Protein AF-A0A9R0PJV1-F1 (afdb_monomer_lite)

Radius of gyration: 26.23 Å; chains: 1; bounding box: 46×69×63 Å

Structure (mmCIF, N/CA/C/O backbone):
data_AF-A0A9R0PJV1-F1
#
_entry.id   AF-A0A9R0PJV1-F1
#
loop_
_atom_site.group_PDB
_atom_site.id
_atom_site.type_symbol
_atom_site.label_atom_id
_atom_site.label_alt_id
_atom_site.label_comp_id
_atom_site.label_asym_id
_atom_site.label_entity_id
_atom_site.label_seq_id
_atom_site.pdbx_PDB_ins_code
_atom_site.Cartn_x
_atom_site.Cartn_y
_atom_site.Cartn_z
_atom_site.occupancy
_atom_site.B_iso_or_equiv
_atom_site.auth_seq_id
_atom_site.auth_comp_id
_atom_site.auth_asym_id
_atom_site.auth_atom_id
_atom_site.pdbx_PDB_model_num
ATOM 1 N N . MET A 1 1 ? 23.229 6.492 -11.516 1.00 52.56 1 MET A N 1
ATOM 2 C CA . MET A 1 1 ? 23.068 6.303 -10.054 1.00 52.56 1 MET A CA 1
ATOM 3 C C . MET A 1 1 ? 21.675 6.693 -9.561 1.00 52.56 1 MET A C 1
ATOM 5 O O . MET A 1 1 ? 21.053 5.857 -8.929 1.00 52.56 1 MET A O 1
ATOM 9 N N . ALA A 1 2 ? 21.145 7.887 -9.870 1.00 54.19 2 ALA A N 1
ATOM 10 C CA . ALA A 1 2 ? 19.813 8.313 -9.404 1.00 54.19 2 ALA A CA 1
ATOM 11 C C . ALA A 1 2 ? 18.648 7.409 -9.871 1.00 54.19 2 ALA A C 1
ATOM 13 O O . ALA A 1 2 ? 17.784 7.079 -9.066 1.00 54.19 2 ALA A O 1
ATOM 14 N N . GLU A 1 3 ? 18.650 6.947 -11.127 1.00 56.72 3 GLU A N 1
ATOM 15 C CA . GLU A 1 3 ? 17.600 6.045 -11.641 1.00 56.72 3 GLU A CA 1
ATOM 16 C C . GLU A 1 3 ? 17.545 4.709 -10.886 1.00 56.72 3 GLU A C 1
ATOM 18 O O . GLU A 1 3 ? 16.471 4.256 -10.505 1.00 56.72 3 GLU A O 1
ATOM 23 N N . LEU A 1 4 ? 18.715 4.135 -10.595 1.00 59.62 4 LEU A N 1
ATOM 24 C CA . LEU A 1 4 ? 18.867 2.858 -9.893 1.00 59.62 4 LEU A CA 1
ATOM 25 C C . LEU A 1 4 ? 18.432 2.968 -8.418 1.00 59.62 4 LEU A C 1
ATOM 27 O O . LEU A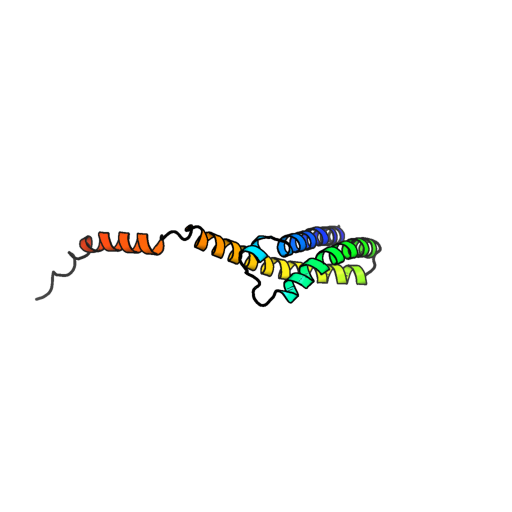 1 4 ? 17.812 2.061 -7.870 1.00 59.62 4 LEU A O 1
ATOM 31 N N . VAL A 1 5 ? 18.687 4.122 -7.789 1.00 58.25 5 VAL A N 1
ATOM 32 C CA . VAL A 1 5 ? 18.224 4.431 -6.425 1.00 58.25 5 VAL A CA 1
ATOM 33 C C . VAL A 1 5 ? 16.700 4.578 -6.370 1.00 58.25 5 VAL A C 1
ATOM 35 O O . VAL A 1 5 ? 16.075 4.128 -5.413 1.00 58.25 5 VAL A O 1
ATOM 38 N N . VAL A 1 6 ? 16.081 5.175 -7.395 1.00 60.38 6 VAL A N 1
ATOM 39 C CA . VAL A 1 6 ? 14.621 5.336 -7.443 1.00 60.38 6 VAL A CA 1
ATOM 40 C C . VAL A 1 6 ? 13.913 3.996 -7.635 1.00 60.38 6 VAL A C 1
ATOM 42 O O . VAL A 1 6 ? 12.901 3.776 -6.973 1.00 60.38 6 VAL A O 1
ATOM 45 N N . THR A 1 7 ? 14.437 3.095 -8.472 1.00 65.38 7 THR A N 1
ATOM 46 C CA . THR A 1 7 ? 13.842 1.763 -8.665 1.00 65.38 7 THR A CA 1
ATOM 47 C C . THR A 1 7 ? 13.884 0.928 -7.386 1.00 65.38 7 THR A C 1
ATOM 49 O O . THR A 1 7 ? 12.870 0.346 -7.015 1.00 65.38 7 THR A O 1
ATOM 52 N N . MET A 1 8 ? 14.988 0.974 -6.629 1.00 70.50 8 MET A N 1
ATOM 53 C CA . MET A 1 8 ? 15.136 0.213 -5.376 1.00 70.50 8 MET A CA 1
ATOM 54 C C . MET A 1 8 ? 14.147 0.614 -4.265 1.00 70.50 8 MET A C 1
ATOM 56 O O . MET A 1 8 ? 13.915 -0.167 -3.344 1.00 70.50 8 MET A O 1
ATOM 60 N N . ALA A 1 9 ? 13.556 1.812 -4.321 1.00 81.75 9 ALA A N 1
ATOM 61 C CA . ALA A 1 9 ? 12.611 2.285 -3.306 1.00 81.75 9 ALA A CA 1
ATOM 62 C C . ALA A 1 9 ? 11.162 1.811 -3.538 1.00 81.75 9 ALA A C 1
ATOM 64 O O . ALA A 1 9 ? 10.338 1.889 -2.625 1.00 81.75 9 ALA A O 1
ATOM 65 N N . ILE A 1 10 ? 10.838 1.301 -4.731 1.00 91.50 10 ILE A N 1
ATOM 66 C CA . ILE A 1 10 ? 9.457 0.976 -5.120 1.00 91.50 10 ILE A CA 1
ATOM 67 C C . ILE A 1 10 ? 8.993 -0.312 -4.444 1.00 91.50 10 ILE A C 1
ATOM 69 O O . ILE A 1 10 ? 7.914 -0.348 -3.850 1.00 91.50 10 ILE A O 1
ATOM 73 N N . ARG A 1 11 ? 9.815 -1.365 -4.475 1.00 93.19 11 ARG A N 1
ATOM 74 C CA . ARG A 1 11 ? 9.474 -2.646 -3.848 1.00 93.19 11 ARG A CA 1
ATOM 75 C C . ARG A 1 11 ? 9.223 -2.522 -2.334 1.00 93.19 11 ARG A C 1
ATOM 77 O O . ARG A 1 11 ? 8.182 -3.014 -1.892 1.00 93.19 11 ARG A O 1
ATOM 84 N N . PRO A 1 12 ? 10.076 -1.849 -1.529 1.00 94.06 12 PRO A N 1
ATOM 85 C CA . PRO A 1 12 ? 9.784 -1.599 -0.115 1.00 94.06 12 PRO A CA 1
ATOM 86 C C . PRO A 1 12 ? 8.495 -0.801 0.111 1.00 94.06 12 PRO A C 1
ATOM 88 O O . PRO A 1 12 ? 7.726 -1.130 1.013 1.00 94.06 12 PRO A O 1
ATOM 91 N N . LEU A 1 13 ? 8.224 0.211 -0.722 1.00 94.75 13 LEU A N 1
ATOM 92 C CA . LEU A 1 13 ? 7.010 1.025 -0.622 1.00 94.75 13 LEU A CA 1
ATOM 93 C C . LEU A 1 13 ? 5.747 0.178 -0.842 1.00 94.75 13 LEU A C 1
ATOM 95 O O . LEU A 1 13 ? 4.821 0.215 -0.032 1.00 94.75 13 LEU A O 1
ATOM 99 N N . VAL A 1 14 ? 5.722 -0.655 -1.884 1.00 96.12 14 VAL A N 1
ATOM 100 C CA . VAL A 1 14 ? 4.583 -1.549 -2.151 1.00 96.12 14 VAL A CA 1
ATOM 101 C C . VAL A 1 14 ? 4.465 -2.653 -1.092 1.00 96.12 14 VAL A C 1
ATOM 103 O O . VAL A 1 14 ? 3.353 -3.049 -0.736 1.00 96.12 14 VAL A O 1
ATOM 106 N N . ALA A 1 15 ? 5.582 -3.119 -0.524 1.00 96.62 15 ALA A N 1
ATOM 107 C CA . ALA A 1 15 ? 5.563 -4.076 0.583 1.00 96.62 15 ALA A CA 1
ATOM 108 C C . ALA A 1 15 ? 4.903 -3.472 1.828 1.00 96.62 15 ALA A C 1
ATOM 110 O O . ALA A 1 15 ? 4.035 -4.102 2.431 1.00 96.62 15 ALA A O 1
ATOM 111 N N . MET A 1 16 ? 5.221 -2.216 2.145 1.00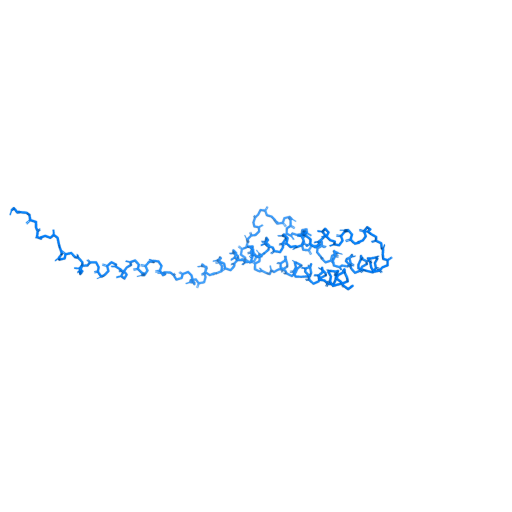 96.19 16 MET A N 1
ATOM 112 C CA . MET A 1 16 ? 4.556 -1.480 3.217 1.00 96.19 16 MET A CA 1
ATOM 113 C C . MET A 1 16 ? 3.046 -1.338 2.966 1.00 96.19 16 MET A C 1
ATOM 115 O O . MET A 1 16 ? 2.259 -1.514 3.895 1.00 96.19 16 MET A O 1
ATOM 119 N N . LEU A 1 17 ? 2.613 -1.080 1.725 1.00 96.69 17 LEU A N 1
ATOM 120 C CA . LEU A 1 17 ? 1.183 -1.037 1.386 1.00 96.69 17 LEU A CA 1
ATOM 121 C C . LEU A 1 17 ? 0.492 -2.385 1.586 1.00 96.69 17 LEU A C 1
ATOM 123 O O . LEU A 1 17 ? -0.620 -2.423 2.105 1.00 96.69 17 LEU A O 1
ATOM 127 N N . ARG A 1 18 ? 1.135 -3.496 1.204 1.00 97.12 18 ARG A N 1
ATOM 128 C CA . ARG A 1 18 ? 0.616 -4.850 1.462 1.00 97.12 18 ARG A CA 1
ATOM 129 C C . ARG A 1 18 ? 0.388 -5.065 2.956 1.00 97.12 18 ARG A C 1
ATOM 131 O O . ARG A 1 18 ? -0.657 -5.595 3.340 1.00 97.12 18 ARG A O 1
ATOM 138 N N . ASP A 1 19 ? 1.346 -4.653 3.777 1.00 96.75 19 ASP A N 1
ATOM 139 C CA . ASP A 1 19 ? 1.290 -4.838 5.225 1.00 96.75 19 ASP A CA 1
ATOM 140 C C . ASP A 1 19 ? 0.210 -3.941 5.849 1.00 96.75 19 ASP A C 1
ATOM 142 O O . ASP A 1 19 ? -0.589 -4.413 6.656 1.00 96.75 19 ASP A O 1
ATOM 146 N N . LYS A 1 20 ? 0.090 -2.686 5.394 1.00 95.62 20 LYS A N 1
ATOM 147 C CA . LYS A 1 20 ? -0.996 -1.768 5.776 1.00 95.62 20 LYS A CA 1
ATOM 148 C C . LYS A 1 20 ? -2.370 -2.306 5.379 1.00 95.62 20 LYS A C 1
ATOM 150 O O . LYS A 1 20 ? -3.254 -2.380 6.226 1.00 95.62 20 LYS A O 1
ATOM 155 N N . ALA A 1 21 ? -2.536 -2.760 4.138 1.00 95.12 21 ALA A N 1
ATOM 156 C CA . ALA A 1 21 ? -3.771 -3.376 3.653 1.00 95.12 21 ALA A CA 1
ATOM 157 C C . ALA A 1 21 ? -4.125 -4.659 4.417 1.00 95.12 21 ALA A C 1
ATOM 159 O O . ALA A 1 21 ? -5.299 -4.999 4.549 1.00 95.12 21 ALA A O 1
ATOM 160 N N . SER A 1 22 ? -3.124 -5.372 4.933 1.00 95.38 22 SER A N 1
ATOM 161 C CA . SER A 1 22 ? -3.304 -6.593 5.723 1.00 95.38 22 SER A CA 1
ATOM 162 C C . SER A 1 22 ? -3.372 -6.343 7.229 1.00 95.38 22 SER A C 1
ATOM 164 O O . SER A 1 22 ? -3.498 -7.298 7.993 1.00 95.38 22 SER A O 1
ATOM 166 N N . SER A 1 23 ? -3.308 -5.081 7.660 1.00 94.81 23 SER A N 1
ATOM 167 C CA . SER A 1 23 ? -3.333 -4.711 9.069 1.00 94.81 23 SER A CA 1
ATOM 168 C C . SER A 1 23 ? -4.640 -5.142 9.723 1.00 94.81 23 SER A C 1
ATOM 170 O O . SER A 1 23 ? -5.729 -4.790 9.263 1.00 94.81 23 SER A O 1
ATOM 172 N N . TYR A 1 24 ? -4.522 -5.849 10.847 1.00 92.25 24 TYR A N 1
ATOM 173 C CA . TYR A 1 24 ? -5.673 -6.294 11.630 1.00 92.25 24 TYR A CA 1
ATOM 174 C C . TYR A 1 24 ? -6.519 -5.118 12.144 1.00 92.25 24 TYR A C 1
ATOM 176 O O . TYR A 1 24 ? -7.719 -5.277 12.349 1.00 92.25 24 TYR A O 1
ATOM 184 N N . LEU A 1 25 ? -5.918 -3.931 12.323 1.00 91.62 25 LEU A N 1
ATOM 185 C CA . LEU A 1 25 ? -6.612 -2.730 12.795 1.00 91.62 25 LEU A CA 1
ATOM 186 C C . LEU A 1 25 ? -7.737 -2.308 11.847 1.00 91.62 25 LEU A C 1
ATOM 188 O O . LEU A 1 25 ? -8.760 -1.800 12.306 1.00 91.62 25 LEU A O 1
ATOM 192 N N . LEU A 1 26 ? -7.559 -2.537 10.540 1.00 92.31 26 LEU A N 1
ATOM 193 C CA . LEU A 1 26 ? -8.566 -2.187 9.542 1.00 92.31 26 LEU A CA 1
ATOM 194 C C . LEU A 1 26 ? -9.846 -3.003 9.742 1.00 92.31 26 LEU A C 1
ATOM 196 O O . LEU A 1 26 ? -10.944 -2.446 9.746 1.00 92.31 26 LEU A O 1
ATOM 200 N N . ASP A 1 27 ? -9.668 -4.307 9.964 1.00 91.88 27 ASP A N 1
ATOM 201 C CA . ASP A 1 27 ? -10.744 -5.271 10.183 1.00 91.88 27 ASP A CA 1
ATOM 202 C C . ASP A 1 27 ? -11.372 -5.080 11.581 1.00 91.88 27 ASP A C 1
ATOM 204 O O . ASP A 1 27 ? -12.590 -4.985 11.716 1.00 91.88 27 ASP A O 1
ATOM 208 N N . GLN A 1 28 ? -10.549 -4.949 12.628 1.00 92.50 28 GLN A N 1
ATOM 209 C CA . GLN A 1 28 ? -10.998 -4.839 14.023 1.00 92.50 28 GLN A CA 1
ATOM 210 C C . GLN A 1 28 ? -11.867 -3.605 14.288 1.00 92.50 28 GLN A C 1
ATOM 212 O O . GLN A 1 28 ? -12.808 -3.673 15.082 1.00 92.50 28 GLN A O 1
ATOM 217 N N . TYR A 1 29 ? -11.541 -2.472 13.663 1.00 92.00 29 TYR A N 1
ATOM 218 C CA . TYR A 1 29 ? -12.250 -1.210 13.876 1.00 92.00 29 TYR A CA 1
ATOM 219 C C . TYR A 1 29 ? -13.194 -0.841 12.734 1.00 92.00 29 TYR A C 1
ATOM 221 O O . TYR A 1 29 ? -13.762 0.251 12.773 1.00 92.00 29 TYR A O 1
ATOM 229 N N . ASN A 1 30 ? -13.381 -1.733 11.754 1.00 92.69 30 ASN A N 1
ATOM 230 C CA . ASN A 1 30 ? -14.271 -1.560 10.605 1.00 92.69 30 ASN A CA 1
ATOM 231 C C . ASN A 1 30 ? -14.113 -0.189 9.916 1.00 92.69 30 ASN A C 1
ATOM 233 O O . ASN A 1 30 ? -15.086 0.518 9.654 1.00 92.69 30 ASN A O 1
ATOM 237 N N . VAL A 1 31 ? -12.872 0.264 9.708 1.00 94.25 31 VAL A N 1
ATOM 238 C CA . VAL A 1 31 ? -12.605 1.600 9.125 1.00 94.25 31 VAL A CA 1
ATOM 239 C C . VAL A 1 31 ? -12.816 1.645 7.614 1.00 94.25 31 VAL A C 1
ATOM 241 O O . VAL A 1 31 ? -12.918 2.727 7.051 1.00 94.25 31 VAL A O 1
ATOM 244 N N . MET A 1 32 ? -12.912 0.478 6.975 1.00 93.50 32 MET A N 1
ATOM 245 C CA . MET A 1 32 ? -13.183 0.321 5.544 1.00 93.50 32 MET A CA 1
ATOM 246 C C . MET A 1 32 ? -14.631 -0.114 5.261 1.00 93.50 32 MET A C 1
ATOM 248 O O . MET A 1 32 ? -14.887 -0.776 4.255 1.00 93.50 32 MET A O 1
ATOM 252 N N . GLU A 1 33 ? -15.571 0.229 6.146 1.00 92.88 33 GLU A N 1
ATOM 253 C CA . GLU A 1 33 ? -17.001 -0.021 5.936 1.00 92.88 33 GLU A CA 1
ATOM 254 C C . GLU A 1 33 ? -17.471 0.588 4.602 1.00 92.88 33 GLU A C 1
ATOM 256 O O . GLU A 1 33 ? -17.196 1.752 4.304 1.00 92.88 33 GLU A O 1
ATOM 261 N N . GLY A 1 34 ? -18.139 -0.214 3.770 1.00 94.12 34 GLY A N 1
ATOM 262 C CA . GLY A 1 34 ? -18.542 0.164 2.411 1.00 94.12 34 GLY A CA 1
ATOM 263 C C . GLY A 1 34 ? -17.435 0.044 1.351 1.00 94.12 34 GLY A C 1
ATOM 264 O O . GLY A 1 34 ? -17.669 0.346 0.177 1.00 94.12 34 GLY A O 1
ATOM 265 N N . MET A 1 35 ? -16.233 -0.405 1.729 1.00 95.44 35 MET A N 1
ATOM 266 C CA . MET A 1 35 ? -15.086 -0.630 0.836 1.00 95.44 35 MET A CA 1
ATOM 267 C C . MET A 1 35 ? -14.527 -2.063 0.912 1.00 95.44 35 MET A C 1
ATOM 269 O O . MET A 1 35 ? -13.387 -2.328 0.519 1.00 95.44 35 MET A O 1
ATOM 273 N N . GLU A 1 36 ? -15.312 -3.029 1.384 1.00 93.31 36 GLU A N 1
ATOM 274 C CA . GLU A 1 36 ? -14.873 -4.403 1.664 1.00 93.31 36 GLU A CA 1
ATOM 275 C C . GLU A 1 36 ? -14.414 -5.131 0.394 1.00 93.31 36 GLU A C 1
ATOM 277 O O . GLU A 1 36 ? -13.483 -5.946 0.408 1.00 93.31 36 GLU A O 1
ATOM 282 N N . LYS A 1 37 ? -15.060 -4.836 -0.742 1.00 95.25 37 LYS A N 1
ATOM 283 C CA . LYS A 1 37 ? -14.669 -5.386 -2.045 1.00 95.25 37 LYS A CA 1
ATOM 284 C C . LYS A 1 37 ? -13.284 -4.877 -2.444 1.00 95.25 37 LYS A C 1
ATOM 286 O O . LYS A 1 37 ? -12.440 -5.679 -2.844 1.00 95.25 37 LYS A O 1
ATOM 291 N N . GLN A 1 38 ? -13.047 -3.573 -2.317 1.00 94.25 38 GLN A N 1
ATOM 292 C CA . GLN A 1 38 ? -11.773 -2.926 -2.623 1.00 94.25 38 GLN A CA 1
ATOM 293 C C . GLN A 1 38 ? -10.672 -3.460 -1.706 1.00 94.25 38 GLN A C 1
ATOM 295 O O . GLN A 1 38 ? -9.622 -3.877 -2.193 1.00 94.25 38 GLN A O 1
ATOM 300 N N . HIS A 1 39 ? -10.940 -3.557 -0.402 1.00 94.62 39 HIS A N 1
ATOM 301 C CA . HIS A 1 39 ? -10.007 -4.109 0.580 1.00 94.62 39 HIS A CA 1
ATOM 302 C C . HIS A 1 39 ? -9.583 -5.540 0.235 1.00 94.62 39 HIS A C 1
ATOM 304 O O . HIS A 1 39 ? -8.391 -5.857 0.194 1.00 94.62 39 HIS A O 1
ATOM 310 N N . ARG A 1 40 ? -10.549 -6.399 -0.116 1.00 94.81 40 ARG A N 1
ATOM 311 C CA . ARG A 1 40 ? -10.288 -7.782 -0.540 1.00 94.81 40 ARG A CA 1
ATOM 312 C C . ARG A 1 40 ? -9.473 -7.857 -1.829 1.00 94.81 40 ARG A C 1
ATOM 314 O O . ARG A 1 40 ? -8.614 -8.730 -1.956 1.00 94.81 40 ARG A O 1
ATOM 321 N N . ILE A 1 41 ? -9.746 -6.976 -2.792 1.00 95.62 41 ILE A N 1
ATOM 322 C CA . ILE A 1 41 ? -8.973 -6.896 -4.037 1.00 95.62 41 ILE A CA 1
ATOM 323 C C . ILE A 1 41 ? -7.533 -6.481 -3.727 1.00 95.62 41 ILE A C 1
ATOM 325 O O . ILE A 1 41 ? -6.612 -7.145 -4.199 1.00 95.62 41 ILE A O 1
ATOM 329 N N . LEU A 1 42 ? -7.328 -5.455 -2.898 1.00 94.12 42 LEU A N 1
ATOM 330 C CA . LEU A 1 42 ? -5.999 -4.960 -2.527 1.00 94.12 42 LEU A CA 1
ATOM 331 C C . LEU A 1 42 ? -5.173 -6.029 -1.803 1.00 94.12 42 LEU A C 1
ATOM 333 O O . LEU A 1 42 ? -4.057 -6.316 -2.239 1.00 94.12 42 LEU A O 1
ATOM 337 N N . LYS A 1 43 ? -5.746 -6.706 -0.794 1.00 94.75 43 LYS A N 1
ATOM 338 C CA . LYS A 1 43 ? -5.101 -7.835 -0.089 1.00 94.75 43 LYS A CA 1
ATOM 339 C C . LYS A 1 43 ? -4.616 -8.932 -1.050 1.00 94.75 43 LYS A C 1
ATOM 341 O O . LYS A 1 43 ? -3.574 -9.534 -0.820 1.00 94.75 43 LYS A O 1
ATOM 346 N N . ARG A 1 44 ? -5.349 -9.189 -2.142 1.00 96.25 44 ARG A N 1
ATOM 347 C CA . ARG A 1 44 ? -4.992 -10.208 -3.149 1.00 96.25 44 ARG A CA 1
ATOM 348 C C . ARG A 1 44 ? -4.010 -9.708 -4.206 1.00 96.25 44 ARG A C 1
ATOM 350 O O . ARG A 1 44 ? -3.189 -10.484 -4.680 1.00 96.25 44 ARG A O 1
ATOM 357 N N . ARG A 1 45 ? -4.113 -8.442 -4.618 1.00 95.94 45 ARG A N 1
ATOM 358 C CA . ARG A 1 45 ? -3.328 -7.881 -5.727 1.00 95.94 45 ARG A CA 1
ATOM 359 C C . ARG A 1 45 ? -1.945 -7.407 -5.296 1.00 95.94 45 ARG A C 1
ATOM 361 O O . ARG A 1 45 ? -1.007 -7.621 -6.050 1.00 95.94 45 ARG A O 1
ATOM 368 N N . LEU A 1 46 ? -1.793 -6.822 -4.107 1.00 96.31 46 LEU A N 1
ATOM 369 C CA . LEU A 1 46 ? -0.502 -6.290 -3.648 1.00 96.31 46 LEU A CA 1
ATOM 370 C C . LEU A 1 46 ? 0.622 -7.349 -3.596 1.00 96.31 46 LEU A C 1
ATOM 372 O O . LEU A 1 46 ? 1.720 -7.046 -4.060 1.00 96.31 46 LEU A O 1
ATOM 376 N N . PRO A 1 47 ? 0.386 -8.602 -3.147 1.00 95.94 47 PRO A N 1
ATOM 377 C CA . PRO A 1 47 ? 1.392 -9.663 -3.245 1.00 95.94 47 PRO A CA 1
ATOM 378 C C . PRO A 1 47 ? 1.795 -9.993 -4.688 1.00 95.94 47 PRO A C 1
ATOM 380 O O . PRO A 1 47 ? 2.970 -10.210 -4.957 1.00 95.94 47 PRO A O 1
ATOM 383 N N . ILE A 1 48 ? 0.835 -9.988 -5.619 1.00 96.38 48 ILE A N 1
ATOM 384 C CA . ILE A 1 48 ? 1.087 -10.250 -7.045 1.00 96.38 48 ILE A CA 1
ATOM 385 C C . ILE A 1 48 ? 1.922 -9.115 -7.647 1.00 96.38 48 ILE A C 1
ATOM 387 O O . ILE A 1 48 ? 2.858 -9.361 -8.399 1.00 96.38 48 ILE A O 1
ATOM 391 N N . ILE A 1 49 ? 1.613 -7.866 -7.293 1.00 94.69 49 ILE A N 1
ATOM 392 C CA . ILE A 1 49 ? 2.361 -6.699 -7.770 1.00 94.69 49 ILE A CA 1
ATOM 393 C C . ILE A 1 49 ? 3.819 -6.759 -7.291 1.00 94.69 49 ILE A C 1
ATOM 395 O O . ILE A 1 49 ? 4.710 -6.462 -8.076 1.00 94.69 49 ILE A O 1
ATOM 399 N N . LEU A 1 50 ? 4.085 -7.192 -6.053 1.00 94.69 50 LEU A N 1
ATOM 400 C CA . LEU A 1 50 ? 5.456 -7.350 -5.543 1.00 94.69 50 LEU A CA 1
ATOM 401 C C . LEU A 1 50 ? 6.309 -8.326 -6.363 1.00 94.69 50 LEU A C 1
ATOM 403 O O . LEU A 1 50 ? 7.509 -8.098 -6.521 1.00 94.69 50 LEU A O 1
ATOM 407 N N . ASP A 1 51 ? 5.700 -9.393 -6.873 1.00 93.06 51 ASP A N 1
ATOM 408 C CA . ASP A 1 51 ? 6.368 -10.349 -7.758 1.00 93.06 51 ASP A CA 1
ATOM 409 C C . ASP A 1 51 ? 6.672 -9.708 -9.124 1.00 93.06 51 ASP A C 1
ATOM 411 O O . ASP A 1 51 ? 7.810 -9.713 -9.592 1.00 93.06 51 ASP A O 1
ATOM 415 N N . VAL A 1 52 ? 5.687 -9.011 -9.703 1.00 94.38 52 VAL A N 1
ATOM 416 C CA . VAL A 1 52 ? 5.838 -8.291 -10.981 1.00 94.38 52 VAL A CA 1
ATOM 417 C C . VAL A 1 52 ? 6.903 -7.189 -10.912 1.00 94.38 52 VAL A C 1
ATOM 419 O O . VAL A 1 52 ? 7.633 -7.003 -11.885 1.00 94.38 52 VAL A O 1
ATOM 422 N N . ILE A 1 53 ? 7.034 -6.484 -9.780 1.00 93.88 53 ILE A N 1
ATOM 423 C CA . ILE A 1 53 ? 8.068 -5.450 -9.592 1.00 93.88 53 ILE A CA 1
ATOM 424 C C . ILE A 1 53 ? 9.467 -6.032 -9.774 1.00 93.88 53 ILE A C 1
ATOM 426 O O . ILE A 1 53 ? 10.291 -5.385 -10.407 1.00 93.88 53 ILE A O 1
ATOM 430 N N . THR A 1 54 ? 9.722 -7.249 -9.288 1.00 90.19 54 THR A N 1
ATOM 431 C CA . THR A 1 54 ? 11.056 -7.866 -9.384 1.00 90.19 54 THR A CA 1
ATOM 432 C C . THR A 1 54 ? 11.452 -8.034 -10.856 1.00 90.19 54 THR A C 1
ATOM 434 O O . THR A 1 54 ? 12.517 -7.589 -11.277 1.00 90.19 54 THR A O 1
ATOM 437 N N . ASN A 1 55 ? 10.531 -8.545 -11.678 1.00 91.38 55 ASN A N 1
ATOM 438 C CA . ASN A 1 55 ? 10.738 -8.670 -13.123 1.00 91.38 55 ASN A CA 1
ATOM 439 C C . ASN A 1 55 ? 10.863 -7.301 -13.816 1.00 91.38 55 ASN A C 1
ATOM 441 O O . ASN A 1 55 ? 11.622 -7.144 -14.774 1.00 91.38 55 ASN A O 1
ATOM 445 N N . ALA A 1 56 ? 10.099 -6.301 -13.368 1.00 91.44 56 ALA A N 1
ATOM 446 C CA . ALA A 1 56 ? 10.147 -4.957 -13.934 1.00 91.44 56 ALA A CA 1
ATOM 447 C C . ALA A 1 56 ? 11.463 -4.230 -13.605 1.00 91.44 56 ALA A C 1
ATOM 449 O O . ALA A 1 56 ? 11.986 -3.521 -14.462 1.00 91.44 56 ALA A O 1
ATOM 450 N N . GLU A 1 57 ? 12.020 -4.422 -12.407 1.00 90.12 57 GLU A N 1
ATOM 451 C CA . GLU A 1 57 ? 13.316 -3.872 -11.990 1.00 90.12 57 GLU A CA 1
ATOM 452 C C . GLU A 1 57 ? 14.457 -4.413 -12.869 1.00 90.12 57 GLU A C 1
ATOM 454 O O . GLU A 1 57 ? 15.269 -3.632 -13.369 1.00 90.12 57 GLU A O 1
ATOM 459 N N . GLU A 1 58 ? 14.475 -5.720 -13.155 1.00 89.62 58 GLU A N 1
ATOM 460 C CA . GLU A 1 58 ? 15.451 -6.341 -14.068 1.00 89.62 58 GLU A CA 1
ATOM 461 C C . GLU A 1 58 ? 15.336 -5.798 -15.505 1.00 89.62 58 GLU A C 1
ATOM 463 O O . GLU A 1 58 ? 16.332 -5.503 -16.177 1.00 89.62 58 GLU A O 1
ATOM 468 N N . GLN A 1 59 ? 14.107 -5.607 -15.986 1.00 89.81 59 GLN A N 1
ATOM 469 C CA . GLN A 1 59 ? 13.851 -5.033 -17.308 1.00 89.81 59 GLN A CA 1
ATOM 470 C C . GLN A 1 59 ? 14.238 -3.550 -17.385 1.00 89.81 59 GLN A C 1
ATOM 472 O O . GLN A 1 59 ? 14.765 -3.089 -18.397 1.00 89.81 59 GLN A O 1
ATOM 477 N N . ALA A 1 60 ? 14.015 -2.790 -16.314 1.00 87.56 60 ALA A N 1
ATOM 478 C CA . ALA A 1 60 ? 14.450 -1.402 -16.227 1.00 87.56 60 ALA A CA 1
ATOM 479 C C . ALA A 1 60 ? 15.985 -1.293 -16.222 1.00 87.56 60 ALA A C 1
ATOM 481 O O . ALA A 1 60 ? 16.533 -0.436 -16.919 1.00 87.56 60 ALA A O 1
ATOM 482 N N . ALA A 1 61 ? 16.681 -2.193 -15.515 1.00 86.75 61 ALA A N 1
ATOM 483 C CA . ALA A 1 61 ? 18.145 -2.270 -15.503 1.00 86.75 61 ALA A CA 1
ATOM 484 C C . ALA A 1 61 ? 18.740 -2.619 -16.882 1.00 86.75 61 ALA A C 1
ATOM 486 O O . ALA A 1 61 ? 19.824 -2.154 -17.232 1.00 86.75 61 ALA A O 1
ATOM 487 N N . SER A 1 62 ? 18.004 -3.368 -17.709 1.00 88.56 62 SER A N 1
ATOM 488 C CA . SER A 1 62 ? 18.344 -3.641 -19.115 1.00 88.56 62 SER A CA 1
ATOM 489 C C . SER A 1 62 ? 17.863 -2.556 -20.095 1.00 88.56 62 SER A C 1
ATOM 491 O O . SER A 1 62 ? 17.833 -2.781 -21.301 1.00 88.56 62 SER A O 1
ATOM 493 N N . HIS A 1 63 ? 17.557 -1.351 -19.596 1.00 85.06 63 HIS A N 1
ATOM 494 C CA . HIS A 1 63 ? 17.187 -0.163 -20.380 1.00 85.06 63 HIS A CA 1
ATOM 495 C C . HIS A 1 63 ? 15.878 -0.305 -21.177 1.00 85.06 63 HIS A C 1
ATOM 497 O O . HIS A 1 63 ? 15.672 0.367 -22.188 1.00 85.06 63 HIS A O 1
ATOM 503 N N . ARG A 1 64 ? 14.940 -1.141 -20.708 1.00 89.50 64 ARG A N 1
ATOM 504 C CA . ARG A 1 64 ? 13.581 -1.178 -21.260 1.00 89.50 64 ARG A CA 1
ATOM 505 C C . ARG A 1 64 ? 12.779 0.020 -20.750 1.00 89.50 64 ARG A C 1
ATOM 507 O O . ARG A 1 64 ? 12.234 -0.010 -19.647 1.00 89.50 64 ARG A O 1
ATOM 514 N N . GLU A 1 65 ? 12.635 1.044 -21.584 1.00 88.81 65 GLU A N 1
ATOM 515 C CA . GLU A 1 65 ? 11.950 2.296 -21.216 1.00 88.81 65 GLU A CA 1
ATOM 516 C C . GLU A 1 65 ? 10.500 2.094 -20.738 1.00 88.81 65 GLU A C 1
ATOM 518 O O . GLU A 1 65 ? 10.068 2.730 -19.781 1.00 88.81 65 GLU A O 1
ATOM 523 N N . GLY A 1 66 ? 9.767 1.127 -21.302 1.00 91.38 66 GLY A N 1
ATOM 524 C CA . GLY A 1 66 ? 8.418 0.795 -20.823 1.00 91.38 66 GLY A CA 1
ATOM 525 C C . GLY A 1 66 ? 8.380 0.275 -19.378 1.00 91.38 66 GLY A C 1
ATOM 526 O O . GLY A 1 66 ? 7.452 0.592 -18.638 1.00 91.38 66 GLY A O 1
ATOM 527 N N . ALA A 1 67 ? 9.396 -0.483 -18.948 1.00 91.19 67 ALA A N 1
ATOM 528 C CA . ALA A 1 67 ? 9.487 -0.965 -17.569 1.00 91.19 67 ALA A CA 1
ATOM 529 C C . ALA A 1 67 ? 9.830 0.178 -16.603 1.00 91.19 67 ALA A C 1
ATOM 531 O O . ALA A 1 67 ? 9.249 0.263 -15.523 1.00 91.19 67 ALA A O 1
ATOM 532 N N . LYS A 1 68 ? 10.710 1.099 -17.022 1.00 89.19 68 LYS A N 1
ATOM 533 C CA . LYS A 1 68 ? 11.009 2.318 -16.259 1.00 89.19 68 LYS A CA 1
ATOM 534 C C . LYS A 1 68 ? 9.759 3.176 -16.067 1.00 89.19 68 LYS A C 1
ATOM 536 O O . LYS A 1 68 ? 9.470 3.563 -14.939 1.00 89.19 68 LYS A O 1
ATOM 541 N N . ALA A 1 69 ? 9.006 3.432 -17.139 1.00 91.38 69 ALA A N 1
ATOM 542 C CA . ALA A 1 69 ? 7.778 4.224 -17.082 1.00 91.38 69 ALA A CA 1
ATOM 543 C C . ALA A 1 69 ? 6.740 3.599 -16.135 1.00 91.38 69 ALA A C 1
ATOM 545 O O . ALA A 1 69 ? 6.242 4.276 -15.238 1.00 91.38 69 ALA A O 1
ATOM 546 N N . TRP A 1 70 ? 6.496 2.290 -16.260 1.00 94.31 70 TRP A N 1
ATOM 547 C CA . TRP A 1 70 ? 5.570 1.572 -15.380 1.00 94.31 70 TRP A CA 1
ATOM 548 C C . TRP A 1 70 ? 5.982 1.639 -13.901 1.00 94.31 70 TRP A C 1
ATOM 550 O O . TRP A 1 70 ? 5.142 1.874 -13.034 1.00 94.31 70 TRP A O 1
ATOM 560 N N . LEU A 1 71 ? 7.277 1.487 -13.600 1.00 92.94 71 LEU A N 1
ATOM 561 C CA . LEU A 1 71 ? 7.803 1.616 -12.239 1.00 92.94 71 LEU A CA 1
ATOM 562 C C . LEU A 1 71 ? 7.615 3.036 -11.676 1.00 92.94 71 LEU A C 1
ATOM 564 O O . LEU A 1 71 ? 7.253 3.183 -10.508 1.00 92.94 71 LEU A O 1
ATOM 568 N N . GLN A 1 72 ? 7.814 4.084 -12.482 1.00 91.50 72 GLN A N 1
ATOM 569 C CA . GLN A 1 72 ? 7.570 5.462 -12.033 1.00 91.50 72 GLN A CA 1
ATOM 570 C C . GLN A 1 72 ? 6.088 5.727 -11.750 1.00 91.50 72 GLN A C 1
ATOM 572 O O . GLN A 1 72 ? 5.769 6.324 -10.724 1.00 91.50 72 GLN A O 1
ATOM 577 N N . GLU A 1 73 ? 5.176 5.251 -12.599 1.00 94.12 73 GLU A N 1
ATOM 578 C CA . GLU A 1 73 ? 3.736 5.378 -12.335 1.00 94.12 73 GLU A CA 1
ATOM 579 C C . GLU A 1 73 ? 3.326 4.619 -11.071 1.00 94.12 73 GLU A C 1
ATOM 581 O O . GLU A 1 73 ? 2.617 5.159 -10.218 1.00 94.12 73 GLU A O 1
ATOM 586 N N . LEU A 1 74 ? 3.830 3.393 -10.903 1.00 94.62 74 LEU A N 1
ATOM 587 C CA . LEU A 1 74 ? 3.571 2.597 -9.710 1.00 94.62 74 LEU A CA 1
ATOM 588 C C . LEU A 1 74 ? 4.061 3.301 -8.443 1.00 94.62 74 LEU A C 1
ATOM 590 O O . LEU A 1 74 ? 3.367 3.276 -7.431 1.00 94.62 74 LEU A O 1
ATOM 594 N N . LYS A 1 75 ? 5.231 3.946 -8.494 1.00 93.25 75 LYS A N 1
ATOM 595 C CA . LYS A 1 75 ? 5.758 4.746 -7.386 1.00 93.25 75 LYS A CA 1
ATOM 596 C C . LYS A 1 75 ? 4.786 5.862 -6.997 1.00 93.25 75 LYS A C 1
ATOM 598 O O . LYS A 1 75 ? 4.486 5.999 -5.815 1.00 93.25 75 LYS A O 1
ATOM 603 N N . THR A 1 76 ? 4.288 6.626 -7.968 1.00 94.12 76 THR A N 1
ATOM 604 C CA . THR A 1 76 ? 3.339 7.726 -7.729 1.00 94.12 76 THR A CA 1
ATOM 605 C C . THR A 1 76 ? 2.059 7.221 -7.067 1.00 94.12 76 THR A C 1
ATOM 607 O O . THR A 1 76 ? 1.716 7.671 -5.976 1.00 94.12 76 THR A O 1
ATOM 610 N N . VAL A 1 77 ? 1.418 6.205 -7.654 1.00 95.69 77 VAL A N 1
ATOM 611 C CA . VAL A 1 77 ? 0.185 5.616 -7.103 1.00 95.69 77 VAL A CA 1
ATOM 612 C C . VAL A 1 77 ? 0.425 5.009 -5.718 1.00 95.69 77 VAL A C 1
ATOM 614 O O . VAL A 1 77 ? -0.440 5.063 -4.846 1.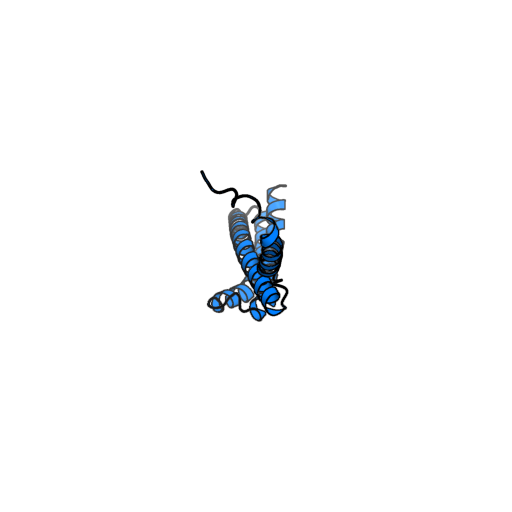00 95.69 77 VAL A O 1
ATOM 617 N N . ALA A 1 78 ? 1.607 4.436 -5.478 1.00 95.12 78 ALA A N 1
ATOM 618 C CA . ALA A 1 78 ? 1.943 3.867 -4.183 1.00 95.12 78 ALA A CA 1
ATOM 619 C C . ALA A 1 78 ? 2.112 4.934 -3.086 1.00 95.12 78 ALA A C 1
ATOM 621 O O . ALA A 1 78 ? 1.776 4.661 -1.934 1.00 95.12 78 ALA A O 1
ATOM 622 N N . TYR A 1 79 ? 2.577 6.144 -3.419 1.00 95.00 79 TYR A N 1
ATOM 623 C CA . TYR A 1 79 ? 2.588 7.259 -2.467 1.00 95.00 79 TYR A CA 1
ATOM 624 C C . TYR A 1 79 ? 1.177 7.728 -2.120 1.00 95.00 79 TYR A C 1
ATOM 626 O O . TYR A 1 79 ? 0.860 7.835 -0.939 1.00 95.00 79 TYR A O 1
ATOM 634 N N . GLU A 1 80 ? 0.315 7.917 -3.117 1.00 96.00 80 GLU A N 1
ATOM 635 C CA . GLU A 1 80 ? -1.086 8.303 -2.892 1.00 96.00 80 GLU A CA 1
ATOM 636 C C . GLU A 1 80 ? -1.819 7.258 -2.038 1.00 96.00 80 GLU A C 1
ATOM 638 O O . GLU A 1 80 ? -2.473 7.575 -1.044 1.00 96.00 80 GLU A O 1
ATOM 643 N N . ALA A 1 81 ? -1.641 5.973 -2.360 1.00 95.75 81 ALA A N 1
ATOM 644 C CA . ALA A 1 81 ? -2.203 4.886 -1.568 1.00 95.75 81 ALA A CA 1
ATOM 645 C C . ALA A 1 81 ? -1.655 4.873 -0.133 1.00 95.75 81 ALA A C 1
ATOM 647 O O . ALA A 1 81 ? -2.377 4.518 0.801 1.00 95.75 81 ALA A O 1
ATOM 648 N N . ASN A 1 82 ? -0.386 5.245 0.062 1.00 95.00 82 ASN A N 1
ATOM 649 C CA . ASN A 1 82 ? 0.227 5.278 1.382 1.00 95.00 82 ASN A CA 1
ATOM 650 C C . ASN A 1 82 ? -0.458 6.298 2.298 1.00 95.00 82 ASN A C 1
ATOM 652 O O . ASN A 1 82 ? -0.728 5.956 3.451 1.00 95.00 82 ASN A O 1
ATOM 656 N N . GLU A 1 83 ? -0.762 7.489 1.777 1.00 95.06 83 GLU A N 1
ATOM 657 C CA . GLU A 1 83 ? -1.487 8.543 2.498 1.00 95.06 83 GLU A CA 1
ATOM 658 C C . GLU A 1 83 ? -2.885 8.072 2.917 1.00 95.06 83 GLU A C 1
ATOM 660 O O . GLU A 1 83 ? -3.243 8.162 4.092 1.00 95.06 83 GLU A O 1
ATOM 665 N N . VAL A 1 84 ? -3.631 7.455 1.995 1.00 95.00 84 VAL A N 1
ATOM 666 C CA . VAL A 1 84 ? -4.967 6.901 2.277 1.00 95.00 84 VAL A CA 1
ATOM 667 C C . VAL A 1 84 ? -4.915 5.827 3.372 1.00 95.00 84 VAL A C 1
ATOM 669 O O . VAL A 1 84 ? -5.735 5.813 4.292 1.00 95.00 84 VAL A O 1
ATOM 672 N N . PHE A 1 85 ? -3.935 4.919 3.330 1.00 94.62 85 PHE A N 1
ATOM 673 C CA . PHE A 1 85 ? -3.791 3.910 4.384 1.00 94.62 85 PHE A CA 1
ATOM 674 C C . PHE A 1 85 ? -3.334 4.488 5.729 1.00 94.62 85 PHE A C 1
ATOM 676 O O . PHE A 1 85 ? -3.679 3.919 6.770 1.00 94.62 85 PHE A O 1
ATOM 683 N N . ASP A 1 86 ? -2.567 5.580 5.737 1.00 94.62 86 ASP A N 1
ATOM 684 C CA . ASP A 1 86 ? -2.225 6.285 6.975 1.00 94.62 86 ASP A CA 1
ATOM 685 C C . ASP A 1 86 ? -3.466 6.919 7.617 1.00 94.62 86 ASP A C 1
ATOM 687 O O . ASP A 1 86 ? -3.621 6.834 8.838 1.00 94.62 86 ASP A O 1
ATOM 691 N N . GLU A 1 87 ? -4.403 7.437 6.819 1.00 95.81 87 GLU A N 1
ATOM 692 C CA . GLU A 1 87 ? -5.697 7.922 7.312 1.00 95.81 87 GLU A CA 1
ATOM 693 C C . GLU A 1 87 ? -6.549 6.790 7.906 1.00 95.81 87 GLU A C 1
ATOM 695 O O . GLU A 1 87 ? -7.047 6.910 9.029 1.00 95.81 87 GLU A O 1
ATOM 700 N N . PHE A 1 88 ? -6.649 5.641 7.226 1.00 94.50 88 PHE A N 1
ATOM 701 C CA . PHE A 1 88 ? -7.359 4.484 7.783 1.00 94.50 88 PHE A CA 1
ATOM 702 C C . PHE A 1 88 ? -6.739 3.992 9.095 1.00 94.50 88 PHE A C 1
ATOM 704 O O . PHE A 1 88 ? -7.457 3.662 10.043 1.00 94.50 88 PHE A O 1
ATOM 711 N N . LYS A 1 89 ? -5.403 3.961 9.178 1.00 93.94 89 LYS A N 1
ATOM 712 C CA . LYS A 1 89 ? -4.691 3.612 10.412 1.00 93.94 89 LYS A CA 1
ATOM 713 C C . LYS A 1 89 ? -4.985 4.624 11.519 1.00 93.94 89 LYS A C 1
ATOM 715 O O . LYS A 1 89 ? -5.238 4.216 12.652 1.00 93.94 89 LYS A O 1
ATOM 720 N N . TYR A 1 90 ? -4.970 5.917 11.207 1.00 94.69 90 TYR A N 1
ATOM 721 C CA . TYR A 1 90 ? -5.307 6.967 12.161 1.00 94.69 90 TYR A CA 1
ATOM 722 C C . TYR A 1 90 ? -6.737 6.811 12.692 1.00 94.69 90 TYR A C 1
ATOM 724 O O . TYR A 1 90 ? -6.936 6.813 13.906 1.00 94.69 90 TYR A O 1
ATOM 732 N N . GLU A 1 91 ? -7.727 6.612 11.820 1.00 95.19 91 GLU A N 1
ATOM 733 C CA . GLU A 1 91 ? -9.119 6.449 12.249 1.00 95.19 91 GLU A CA 1
ATOM 734 C C . GLU A 1 91 ? -9.312 5.166 13.075 1.00 95.19 91 GLU A C 1
ATOM 736 O O . GLU A 1 91 ? -10.055 5.179 14.059 1.00 95.19 91 GLU A O 1
ATOM 741 N N . ALA A 1 92 ? -8.589 4.083 12.763 1.00 94.50 92 ALA A N 1
ATOM 742 C CA . ALA A 1 92 ? -8.616 2.862 13.569 1.00 94.50 92 ALA A CA 1
ATOM 743 C C . ALA A 1 92 ? -8.095 3.126 14.991 1.00 94.50 92 ALA A C 1
ATOM 745 O O . ALA A 1 92 ? -8.773 2.808 15.969 1.00 94.50 92 ALA A O 1
ATOM 746 N N . LEU A 1 93 ? -6.946 3.800 15.109 1.00 93.44 93 LEU A N 1
ATOM 747 C CA . LEU A 1 93 ? -6.367 4.198 16.396 1.00 93.44 93 LEU A CA 1
ATOM 748 C C . LEU A 1 93 ? -7.257 5.204 17.146 1.00 93.44 93 LEU A C 1
ATOM 750 O O . LEU A 1 93 ? -7.366 5.160 18.372 1.00 93.44 93 LEU A O 1
ATOM 754 N N . ARG A 1 94 ? -7.952 6.097 16.434 1.00 92.81 94 ARG A N 1
ATOM 755 C CA . ARG A 1 94 ? -8.918 7.031 17.026 1.00 92.81 94 ARG A CA 1
ATOM 756 C C . ARG A 1 94 ? -10.130 6.298 17.602 1.00 92.81 94 ARG A C 1
ATOM 758 O O . ARG A 1 94 ? -10.567 6.629 18.708 1.00 92.81 94 ARG A O 1
ATOM 765 N N . ARG A 1 95 ? -10.675 5.309 16.886 1.00 93.69 95 ARG A N 1
ATOM 766 C CA . ARG A 1 95 ? -11.768 4.446 17.374 1.00 93.69 95 ARG A CA 1
ATOM 767 C C . ARG A 1 95 ? -11.313 3.599 18.562 1.00 93.69 95 ARG A C 1
ATOM 769 O O . ARG A 1 95 ? -12.051 3.497 19.542 1.00 93.69 95 ARG A O 1
ATOM 776 N N . GLU A 1 96 ? -10.089 3.075 18.526 1.00 92.00 96 GLU A N 1
ATOM 777 C CA . GLU A 1 96 ? -9.457 2.382 19.651 1.00 92.00 96 GLU A CA 1
ATOM 778 C C . GLU A 1 96 ? -9.369 3.267 20.896 1.00 92.00 96 GLU A C 1
ATOM 780 O O . GLU A 1 96 ? -9.864 2.891 21.958 1.00 92.00 96 GLU A O 1
ATOM 785 N N . ALA A 1 97 ? -8.809 4.471 20.766 1.00 90.19 97 ALA A N 1
ATOM 786 C CA . ALA A 1 97 ? -8.657 5.402 21.877 1.00 90.19 97 ALA A CA 1
ATOM 787 C C . ALA A 1 97 ? -10.009 5.813 22.482 1.00 90.19 97 ALA A C 1
ATOM 789 O O . ALA A 1 97 ? -10.130 5.927 23.704 1.00 90.19 97 ALA A O 1
ATOM 790 N N . LYS A 1 98 ? -11.042 5.999 21.648 1.00 87.94 98 LYS A N 1
ATOM 791 C CA . LYS A 1 98 ? -12.417 6.238 22.116 1.00 87.94 98 LYS A CA 1
ATOM 792 C C . LYS A 1 98 ? -12.968 5.047 22.899 1.00 87.94 98 LYS A C 1
ATOM 794 O O . LYS A 1 98 ? -13.527 5.250 23.972 1.00 87.94 98 LYS A O 1
ATOM 799 N N . LYS A 1 99 ? -12.788 3.823 22.392 1.00 86.88 99 LYS A N 1
ATOM 800 C CA . LYS A 1 99 ? -13.261 2.590 23.042 1.00 86.88 99 LYS A CA 1
ATOM 801 C C . LYS A 1 99 ? -12.552 2.330 24.375 1.00 86.88 99 LYS A C 1
ATOM 803 O O . LYS A 1 99 ? -13.202 1.953 25.342 1.00 86.88 99 LYS A O 1
ATOM 808 N N . ASN A 1 100 ? -11.245 2.574 24.435 1.00 85.31 100 ASN A N 1
ATOM 809 C CA . ASN A 1 100 ? -10.415 2.301 25.609 1.00 85.31 100 ASN A CA 1
ATOM 810 C C . ASN A 1 100 ? -10.450 3.438 26.653 1.00 85.31 100 ASN A C 1
ATOM 812 O O . ASN A 1 100 ? -9.714 3.395 27.633 1.00 85.31 100 ASN A O 1
ATOM 816 N N . GLY A 1 101 ? -11.266 4.482 26.456 1.00 69.06 101 GLY A N 1
ATOM 817 C CA . GLY A 1 101 ? -11.364 5.608 27.395 1.00 69.06 101 GLY A CA 1
ATOM 818 C C . GLY A 1 101 ? -10.157 6.558 27.385 1.00 69.06 101 GLY A C 1
ATOM 819 O O . GLY A 1 101 ? -10.047 7.422 28.252 1.00 69.06 101 GLY A O 1
ATOM 820 N N . HIS A 1 102 ? -9.267 6.453 26.392 1.00 58.28 102 HIS A N 1
ATOM 821 C CA . HIS A 1 102 ? -8.139 7.372 26.196 1.00 58.28 102 HIS A CA 1
ATOM 822 C C . HIS A 1 102 ? -8.552 8.701 25.542 1.00 58.28 102 HIS A C 1
ATOM 824 O O . HIS A 1 102 ? -7.735 9.617 25.453 1.00 58.28 102 HIS A O 1
ATOM 830 N N . TYR A 1 103 ? -9.828 8.866 25.168 1.00 48.91 103 TYR A N 1
ATOM 831 C CA . TYR A 1 103 ? -10.444 10.189 25.047 1.00 48.91 103 TYR A CA 1
ATOM 832 C C . TYR A 1 103 ? -10.601 10.786 26.455 1.00 48.91 103 TYR A C 1
ATOM 834 O O . TYR A 1 103 ? -11.688 10.852 27.031 1.00 48.91 103 TYR A O 1
ATOM 842 N N . LYS A 1 104 ? -9.482 11.220 27.045 1.00 50.62 104 LYS A N 1
ATOM 843 C CA . LYS A 1 104 ? -9.524 12.085 28.220 1.00 50.62 104 LYS A CA 1
ATOM 844 C C . LYS A 1 104 ? -10.244 13.352 27.785 1.00 50.62 104 LYS A C 1
ATOM 846 O O . LYS A 1 104 ? -9.716 14.105 26.973 1.00 50.62 104 LYS A O 1
ATOM 851 N N . LYS A 1 105 ? -11.484 13.522 28.244 1.00 51.41 105 LYS A N 1
ATOM 852 C CA . LYS A 1 105 ? -11.965 14.559 29.180 1.00 51.41 105 LYS A CA 1
ATOM 853 C C . LYS A 1 105 ? -11.179 15.874 29.354 1.00 51.41 105 LYS A C 1
ATOM 855 O O . LYS A 1 105 ? -11.581 16.671 30.178 1.00 51.41 105 LYS A O 1
ATOM 860 N N . LEU A 1 106 ? -10.130 16.172 28.593 1.00 55.12 106 LEU A N 1
ATOM 861 C CA . LEU A 1 106 ? -9.331 17.386 28.712 1.00 55.12 106 LEU A CA 1
ATOM 862 C C . LEU A 1 106 ? -10.184 18.618 28.429 1.00 55.12 106 LEU A C 1
ATOM 864 O O . LEU A 1 106 ? -10.104 19.570 29.182 1.00 55.12 106 LEU A O 1
ATOM 868 N N . GLY A 1 107 ? -11.069 18.580 27.427 1.00 51.62 107 GLY A N 1
ATOM 869 C CA . GLY A 1 107 ? -11.974 19.703 27.155 1.00 51.62 107 GLY A CA 1
ATOM 870 C C . GLY A 1 107 ? -13.014 19.941 28.258 1.00 51.62 107 GLY A C 1
ATOM 871 O O . GLY A 1 107 ? -13.307 21.086 28.582 1.00 51.62 107 GLY A O 1
ATOM 872 N N . PHE A 1 108 ? -13.545 18.874 28.863 1.00 53.59 108 PHE A N 1
ATOM 873 C CA . PHE A 1 108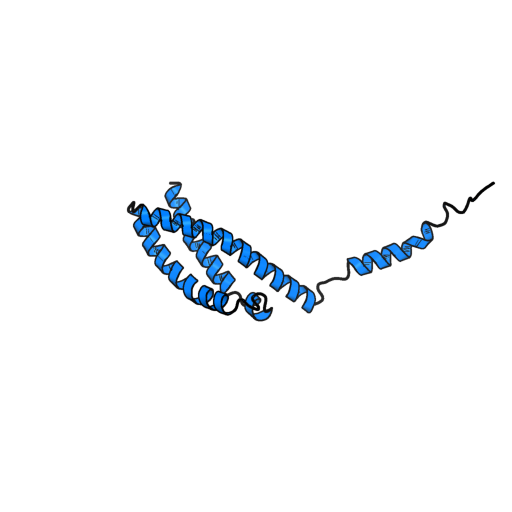 ? -14.569 18.976 29.910 1.00 53.59 108 PHE A CA 1
ATOM 874 C C . PHE 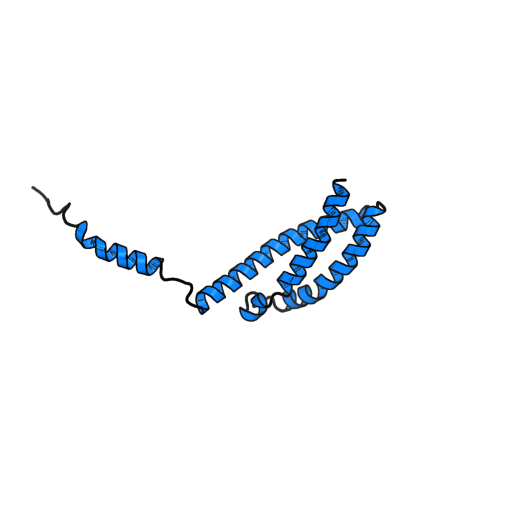A 1 108 ? -13.970 19.310 31.283 1.00 53.59 108 PHE A C 1
ATOM 876 O O . PHE A 1 108 ? -14.551 20.101 32.021 1.00 53.59 108 PHE A O 1
ATOM 883 N N . ASP A 1 109 ? -12.795 18.764 31.600 1.00 56.38 109 ASP A N 1
ATOM 884 C CA . ASP A 1 109 ? -12.089 19.044 32.849 1.00 56.38 109 ASP A CA 1
ATOM 885 C C . ASP A 1 109 ? -11.456 20.441 32.827 1.00 56.38 109 ASP A C 1
ATOM 887 O O . ASP A 1 109 ? -11.579 21.142 33.825 1.00 56.38 109 ASP A O 1
ATOM 891 N N . LEU A 1 110 ? -10.888 20.919 31.702 1.00 56.16 110 LEU A N 1
ATOM 892 C CA . LEU A 1 110 ? -10.445 22.322 31.604 1.00 56.16 110 LEU A CA 1
ATOM 893 C C . LEU A 1 110 ? -11.628 23.284 31.739 1.00 56.16 110 LEU A C 1
ATOM 895 O O . LEU A 1 110 ? -11.505 24.293 32.420 1.00 56.16 110 LEU A O 1
ATOM 899 N N . ALA A 1 111 ? -12.769 22.985 31.109 1.00 58.47 111 ALA A N 1
ATOM 900 C CA . ALA A 1 111 ? -13.959 23.828 31.197 1.00 58.47 111 ALA A CA 1
ATOM 901 C C . ALA A 1 111 ? -14.532 23.872 32.624 1.00 58.47 111 ALA A C 1
ATOM 903 O O . ALA A 1 111 ? -14.856 24.953 33.117 1.00 58.47 111 ALA A O 1
ATOM 904 N N . MET A 1 112 ? -14.593 22.732 33.324 1.00 59.44 112 MET A N 1
ATOM 905 C CA . MET A 1 112 ? -14.954 22.699 34.747 1.00 59.44 112 MET A CA 1
ATOM 906 C C . MET A 1 112 ? -13.943 23.458 35.601 1.00 59.44 112 MET A C 1
ATOM 908 O O . MET A 1 112 ? -14.347 24.251 36.448 1.00 59.44 112 MET A O 1
ATOM 912 N N . GLN A 1 113 ? -12.646 23.255 35.363 1.00 59.53 113 GLN A N 1
ATOM 913 C CA . GLN A 1 113 ? -11.586 23.909 36.117 1.00 59.53 113 GLN A CA 1
ATOM 914 C C . GLN A 1 113 ? -11.663 25.424 35.919 1.00 59.53 113 GLN A C 1
ATOM 916 O O . GLN A 1 113 ? -11.754 26.136 36.905 1.00 59.53 113 GLN A O 1
ATOM 921 N N . ILE A 1 114 ? -11.773 25.920 34.682 1.00 61.16 114 ILE A N 1
ATOM 922 C CA . ILE A 1 114 ? -11.960 27.347 34.360 1.00 61.16 114 ILE A CA 1
ATOM 923 C C . ILE A 1 114 ? -13.238 27.913 35.005 1.00 61.16 114 ILE A C 1
ATOM 925 O O . ILE A 1 114 ? -13.209 29.032 35.515 1.00 61.16 114 ILE A O 1
ATOM 929 N N . SER A 1 115 ? -14.333 27.144 35.071 1.00 62.12 115 SER A N 1
ATOM 930 C CA . SER A 1 115 ? -15.563 27.584 35.752 1.00 62.12 115 SER A CA 1
ATOM 931 C C . SER A 1 115 ? -15.390 27.759 37.270 1.00 62.12 115 SER A C 1
ATOM 933 O O . SER A 1 115 ? -16.030 28.624 37.860 1.00 62.12 115 SER A O 1
ATOM 935 N N . GLN A 1 116 ? -14.483 27.004 37.903 1.00 66.12 116 GLN A N 1
ATOM 936 C CA . GLN A 1 116 ? -14.175 27.139 39.333 1.00 66.12 116 GLN A CA 1
ATOM 937 C C . GLN A 1 116 ? -13.358 28.401 39.656 1.00 66.12 116 GLN A C 1
ATOM 939 O O . GLN A 1 116 ? -13.405 28.872 40.789 1.00 66.12 116 GLN A O 1
ATOM 944 N N . TRP A 1 117 ? -12.650 28.977 38.675 1.00 54.03 117 TRP A N 1
ATOM 945 C CA . TRP A 1 117 ? -11.939 30.260 38.8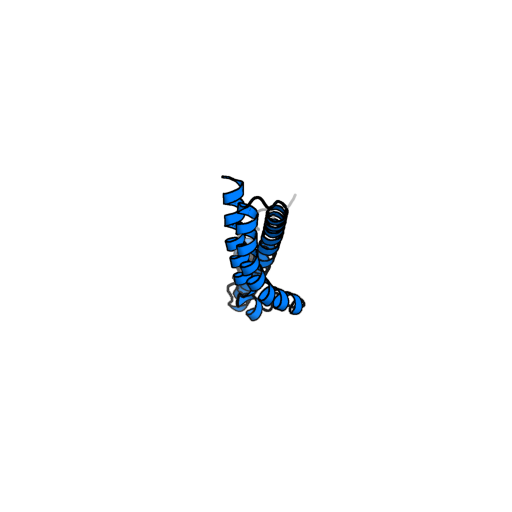13 1.00 54.03 117 TRP A CA 1
ATOM 946 C C . TRP A 1 117 ? -12.814 31.474 38.467 1.00 54.03 117 TRP A C 1
ATOM 948 O O . TRP A 1 117 ? -12.449 32.605 38.787 1.00 54.03 117 TRP A O 1
ATOM 958 N N . PHE A 1 118 ? -13.979 31.257 37.850 1.00 54.69 118 PHE A N 1
ATOM 959 C CA . PHE A 1 118 ? -14.902 32.313 37.418 1.00 54.69 118 PHE A CA 1
ATOM 960 C C . PHE A 1 118 ? -15.402 33.247 38.548 1.00 54.69 118 PHE A C 1
ATOM 962 O O . PHE A 1 118 ? -15.521 34.445 38.292 1.00 54.69 118 PHE A O 1
ATOM 969 N N . PRO A 1 119 ? -15.596 32.799 39.811 1.00 55.84 119 PRO A N 1
ATOM 970 C CA . PRO A 1 119 ? -15.999 33.690 40.907 1.00 55.84 119 PRO A CA 1
ATOM 971 C C . PRO A 1 119 ? -14.947 34.738 41.313 1.00 55.84 119 PRO A C 1
ATOM 973 O O . PRO A 1 119 ? -15.277 35.687 42.020 1.00 55.84 119 PRO A O 1
ATOM 976 N N . LEU A 1 120 ? -13.682 34.593 40.893 1.00 52.97 120 LEU A N 1
ATOM 977 C CA . LEU A 1 120 ? -12.603 35.535 41.231 1.00 52.97 120 LEU A CA 1
ATOM 978 C C . LEU A 1 120 ? -12.509 36.732 40.268 1.00 52.97 120 LEU A C 1
ATOM 980 O O . LEU A 1 120 ? -11.781 37.679 40.553 1.00 52.97 120 LEU A O 1
ATOM 984 N N . LEU A 1 121 ? -13.245 36.719 39.151 1.00 54.19 121 LEU A N 1
ATOM 985 C CA . LEU A 1 121 ? -13.217 37.779 38.134 1.00 54.19 121 LEU A CA 1
ATOM 986 C C . LEU A 1 121 ? -14.420 38.743 38.198 1.00 54.19 121 LEU A C 1
ATOM 988 O O . LEU A 1 121 ? -14.421 39.749 37.492 1.00 54.19 121 LEU A O 1
ATOM 992 N N . GLU A 1 122 ? -15.409 38.510 39.069 1.00 51.75 122 GLU A N 1
ATOM 993 C CA . GLU A 1 122 ? -16.620 39.350 39.173 1.00 51.75 122 GLU A CA 1
ATOM 994 C C . GLU A 1 122 ? -16.548 40.503 40.202 1.00 51.75 122 GLU A C 1
ATOM 996 O O . GLU A 1 122 ? -17.557 41.148 40.474 1.00 51.75 122 GLU A O 1
ATOM 1001 N N . TRP A 1 123 ? -15.367 40.858 40.724 1.00 44.56 123 TRP A N 1
ATOM 1002 C CA . TRP A 1 123 ? -15.199 42.031 41.613 1.00 44.56 123 TRP A CA 1
ATOM 1003 C C . TRP A 1 123 ? -14.598 43.272 40.928 1.00 44.56 123 TRP A C 1
ATOM 1005 O O . TRP A 1 123 ? -13.977 44.108 41.578 1.00 44.56 123 TRP A O 1
ATOM 1015 N N . GLY A 1 124 ? -14.791 43.418 39.612 1.00 53.72 124 GLY A N 1
ATOM 1016 C CA . GLY A 1 124 ? -14.218 44.527 38.834 1.00 53.72 124 GLY A CA 1
ATOM 1017 C C . GLY A 1 124 ? -15.190 45.525 38.194 1.00 53.72 124 GLY A C 1
ATOM 1018 O O . GLY A 1 124 ? -14.724 46.538 37.685 1.00 53.72 124 GLY A O 1
ATOM 1019 N N . ALA A 1 125 ? -16.509 45.286 38.169 1.00 50.81 125 ALA A N 1
ATOM 1020 C CA . ALA A 1 125 ? -17.413 46.138 37.370 1.00 50.81 125 ALA A CA 1
ATOM 1021 C C . ALA A 1 125 ? -18.826 46.362 37.950 1.00 50.81 125 ALA A C 1
ATOM 1023 O O . ALA A 1 125 ? -19.742 46.763 37.232 1.00 50.81 125 ALA A O 1
ATOM 1024 N N . LEU A 1 126 ? -18.997 46.177 39.264 1.00 43.22 126 LEU A N 1
ATOM 1025 C CA . LEU A 1 126 ? -20.081 46.808 40.037 1.00 43.22 126 LEU A CA 1
ATOM 1026 C C . LEU A 1 126 ? -19.596 48.034 40.833 1.00 43.22 126 LEU A C 1
ATOM 1028 O O . LEU A 1 126 ? -20.238 48.449 41.789 1.00 43.22 126 LEU A O 1
ATOM 1032 N N . ALA A 1 127 ? -18.536 48.699 40.367 1.00 47.19 127 ALA A N 1
ATOM 1033 C CA . ALA A 1 127 ? -18.480 50.157 40.455 1.00 47.19 127 ALA A CA 1
ATOM 1034 C C . ALA A 1 127 ? -19.324 50.719 39.296 1.00 47.19 127 ALA A C 1
ATOM 1036 O O . ALA A 1 127 ? -18.806 51.133 38.261 1.00 47.19 127 ALA A O 1
ATOM 1037 N N . ARG A 1 128 ? -20.650 50.597 39.425 1.00 41.56 128 ARG A N 1
ATOM 1038 C CA . ARG A 1 128 ? -21.633 51.172 38.497 1.00 41.56 128 ARG A CA 1
ATOM 1039 C C . ARG A 1 128 ? -22.086 52.561 39.023 1.00 41.56 128 ARG A C 1
ATOM 1041 O O . ARG A 1 128 ? -21.675 52.956 40.108 1.00 41.56 128 ARG A O 1
ATOM 1048 N N . PRO A 1 129 ? -22.856 53.326 38.240 1.00 41.91 129 PRO A N 1
ATOM 1049 C CA . PRO A 1 129 ? -22.674 54.746 37.946 1.00 41.91 129 PRO A CA 1
ATOM 1050 C C . PRO A 1 129 ? -23.333 55.710 38.952 1.00 41.91 129 PRO A C 1
ATOM 1052 O O . PRO A 1 129 ? -24.373 55.388 39.522 1.00 41.91 129 PRO A O 1
ATOM 1055 N N . HIS A 1 130 ? -22.764 56.910 39.089 1.00 42.31 130 HIS A N 1
ATOM 1056 C CA . HIS A 1 130 ? -23.364 58.218 38.768 1.00 42.31 130 HIS A CA 1
ATOM 1057 C C . HIS A 1 130 ? -22.297 59.310 38.889 1.00 42.31 130 HIS A C 1
ATOM 1059 O O . HIS A 1 130 ? -21.515 59.257 39.863 1.00 42.31 130 HIS A O 1
#

Secondary structure (DSSP, 8-state):
-HHHHHHHTHHHHHHHHHHHHT-HHHHHTTTTTT-HHHHHHHHHHHHHHHHHHHHHHHHHHTT-HHHHHHHHHHHHHHHHHHHHHHHHHHHHHHHHHHHTT-S--HHHHHHHHHHHHGGGSSSSS-----

Foldseek 3Di:
DVLLVLLVVLLVLLVVLLCLLVDVLCVVQVLCPVNVVVSVCSNVVSVVVSVVSVVLSVCVVVVNVVSSVVSVVSSVVSVVSVVVSVVSVVVSVVSVCVVVVVPDPPVVVVVVVVVVCVVVPPPPPVVDDD

pLDDT: mean 81.95, std 17.98, range [41.56, 97.12]

InterPro domains:
  IPR041118 Disease resistance, N-terminal [PF18052] (14-99)

Sequence (130 aa):
MAELVVTMAIRPLVAMLRDKASSYLLDQYNVMEGMEKQHRILKRRLPIILDVITNAEEQAASHREGAKAWLQELKTVAYEANEVFDEFKYEALRREAKKNGHYKKLGFDLAMQISQWFPLLEWGALARPH

Organism: Triticum turgidum subsp. durum (NCBI:txid4567)